Protein AF-W1XHL0-F1 (afdb_monomer_lite)

Foldseek 3Di:
DAEAEAECCQPPVDHNVVCPVVRVVVLVVCVVVVHAYEYEYAHPCLPDPSNVVVQVCCCVVSVHHYHYDHPD

Organism: NCBI:txid408170

Secondary structure (DSSP, 8-state):
-EEEEEE-STTTS--THHHHHHHHHHHHHHHHTT--EEEEEE-S-TTSHHHHHHHHHHHHHH-S-EEEE---

Radius of gyration: 11.76 Å; chains: 1; bounding box: 31×22×28 Å

InterPro domains:
  IPR046842 Stage IV sporulation protein A, ATPase domain [PF09547] (1-71)

Sequence (72 aa):
IGLVITTDGSITGIDRDDYLEAEERVVSELKSLNKPFIVVLNTIKPNSQETKNLKSELENKYNVTVQVMDVY

Structure (mmCIF, N/CA/C/O backbone):
data_AF-W1XHL0-F1
#
_entry.id   AF-W1XHL0-F1
#
loop_
_atom_site.group_PDB
_atom_site.id
_atom_site.type_symbol
_atom_site.label_atom_id
_atom_site.label_alt_id
_atom_site.label_comp_id
_atom_site.label_asym_id
_atom_site.label_entity_id
_atom_site.label_seq_id
_atom_site.pdbx_PDB_ins_code
_atom_site.Cartn_x
_atom_site.Cartn_y
_atom_site.Cartn_z
_atom_site.occupancy
_atom_site.B_iso_or_equiv
_atom_site.auth_seq_id
_atom_site.auth_comp_id
_atom_site.auth_asym_id
_atom_site.auth_atom_id
_atom_site.pdbx_PDB_model_num
ATOM 1 N N . ILE A 1 1 ? -6.559 -9.403 10.108 1.00 68.31 1 ILE A N 1
ATOM 2 C CA . ILE A 1 1 ? -5.714 -8.342 9.518 1.00 68.31 1 ILE A CA 1
ATOM 3 C C . ILE A 1 1 ? -5.941 -8.422 8.019 1.00 68.31 1 ILE A C 1
ATOM 5 O O . ILE A 1 1 ? -5.811 -9.517 7.483 1.00 68.31 1 ILE A O 1
ATOM 9 N N . GLY A 1 2 ? -6.426 -7.350 7.393 1.00 77.00 2 GLY A N 1
ATOM 10 C CA . GLY A 1 2 ? -6.612 -7.310 5.939 1.00 77.00 2 GLY A CA 1
ATOM 11 C C . GLY A 1 2 ? -5.272 -7.112 5.234 1.00 77.00 2 GLY A C 1
ATOM 12 O O . GLY A 1 2 ? -4.410 -6.403 5.751 1.00 77.00 2 GLY A O 1
ATOM 13 N N . LEU A 1 3 ? -5.089 -7.739 4.078 1.00 80.31 3 LEU A N 1
ATOM 14 C CA . LEU A 1 3 ? -3.907 -7.559 3.243 1.00 80.31 3 LEU A CA 1
ATOM 15 C C . LEU A 1 3 ? -4.374 -7.144 1.854 1.00 80.31 3 LEU A C 1
ATOM 17 O O . LEU A 1 3 ? -5.166 -7.856 1.239 1.00 80.31 3 LEU A O 1
ATOM 21 N N . VAL A 1 4 ? -3.894 -6.000 1.384 1.00 82.56 4 VAL A N 1
ATOM 22 C CA . VAL A 1 4 ? -4.100 -5.542 0.010 1.00 82.56 4 VAL A CA 1
ATOM 23 C C . VAL A 1 4 ? -2.756 -5.628 -0.685 1.00 82.56 4 VAL A C 1
ATOM 25 O O . VAL A 1 4 ? -1.784 -5.071 -0.188 1.00 82.56 4 VAL A O 1
ATOM 28 N N . ILE A 1 5 ? -2.683 -6.345 -1.801 1.00 80.50 5 ILE A N 1
ATOM 29 C CA . ILE A 1 5 ? -1.463 -6.450 -2.600 1.00 80.50 5 ILE A CA 1
ATOM 30 C C . ILE A 1 5 ? -1.713 -5.678 -3.889 1.00 80.50 5 ILE A C 1
ATOM 32 O O . ILE A 1 5 ? -2.655 -5.982 -4.616 1.00 80.50 5 ILE A O 1
ATOM 36 N N . THR A 1 6 ? -0.882 -4.677 -4.139 1.00 79.31 6 THR A N 1
ATOM 37 C CA . THR A 1 6 ? -0.913 -3.827 -5.331 1.00 79.31 6 THR A CA 1
ATOM 38 C C . THR A 1 6 ? 0.457 -3.866 -6.000 1.00 79.31 6 THR A C 1
ATOM 40 O O . THR A 1 6 ? 1.451 -4.224 -5.368 1.00 79.31 6 THR A O 1
ATOM 43 N N . THR A 1 7 ? 0.531 -3.539 -7.284 1.00 78.50 7 THR A N 1
ATOM 44 C CA . THR A 1 7 ? 1.791 -3.483 -8.036 1.00 78.50 7 THR A CA 1
ATOM 45 C C . THR A 1 7 ? 1.945 -2.114 -8.684 1.00 78.50 7 THR A C 1
ATOM 4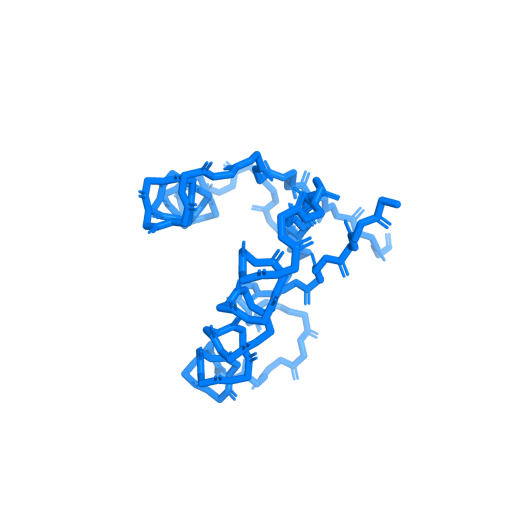7 O O . THR A 1 7 ? 0.964 -1.436 -8.986 1.00 78.50 7 THR A O 1
ATOM 50 N N . ASP A 1 8 ? 3.185 -1.675 -8.880 1.00 71.38 8 ASP A N 1
ATOM 51 C CA . ASP A 1 8 ? 3.502 -0.457 -9.631 1.00 71.38 8 ASP A CA 1
ATOM 52 C C . ASP A 1 8 ? 3.502 -0.688 -11.156 1.00 71.38 8 ASP A C 1
ATOM 54 O O . ASP A 1 8 ? 3.988 0.155 -11.899 1.00 71.38 8 ASP A O 1
ATOM 58 N N . GLY A 1 9 ? 3.001 -1.836 -11.628 1.00 66.19 9 GLY A N 1
ATOM 59 C CA . GLY A 1 9 ? 2.987 -2.216 -13.047 1.00 66.19 9 GLY A CA 1
ATOM 60 C C . GLY A 1 9 ? 4.290 -2.867 -13.525 1.00 66.19 9 GLY A C 1
ATOM 61 O O . GLY A 1 9 ? 4.321 -3.484 -14.589 1.00 66.19 9 GLY A O 1
ATOM 62 N N . SER A 1 10 ? 5.351 -2.833 -12.709 1.00 61.81 10 SER A N 1
ATOM 63 C CA . SER A 1 10 ? 6.655 -3.414 -13.051 1.00 61.81 10 SER A CA 1
ATOM 64 C C . SER A 1 10 ? 6.656 -4.946 -13.171 1.00 61.81 10 SER A C 1
ATOM 66 O O . SER A 1 10 ? 7.577 -5.496 -13.769 1.00 61.81 10 SER A O 1
ATOM 68 N N . ILE A 1 11 ? 5.672 -5.647 -12.594 1.00 59.47 11 ILE A N 1
ATOM 69 C CA . ILE A 1 11 ? 5.685 -7.120 -12.491 1.00 59.47 11 ILE A CA 1
ATOM 70 C C . ILE A 1 11 ? 4.882 -7.794 -13.604 1.00 59.47 11 ILE A C 1
ATOM 72 O O . ILE A 1 11 ? 5.336 -8.781 -14.178 1.00 59.47 11 ILE A O 1
ATOM 76 N N . THR A 1 12 ? 3.679 -7.301 -13.899 1.00 58.09 12 THR A N 1
ATOM 77 C CA . THR A 1 12 ? 2.721 -8.004 -14.770 1.00 58.09 12 THR A CA 1
ATOM 78 C C . THR A 1 12 ? 2.536 -7.347 -16.135 1.00 58.09 12 THR A C 1
ATOM 80 O O . THR A 1 12 ? 1.889 -7.938 -16.996 1.00 58.09 12 THR A O 1
ATOM 83 N N . GLY A 1 13 ? 3.090 -6.146 -16.353 1.00 58.12 13 GLY A N 1
ATOM 84 C CA . GLY A 1 13 ? 2.860 -5.367 -17.575 1.00 58.12 13 GLY A CA 1
ATOM 85 C C . GLY A 1 13 ? 1.418 -4.865 -17.727 1.00 58.12 13 GLY A C 1
ATOM 86 O O . GLY A 1 13 ? 1.05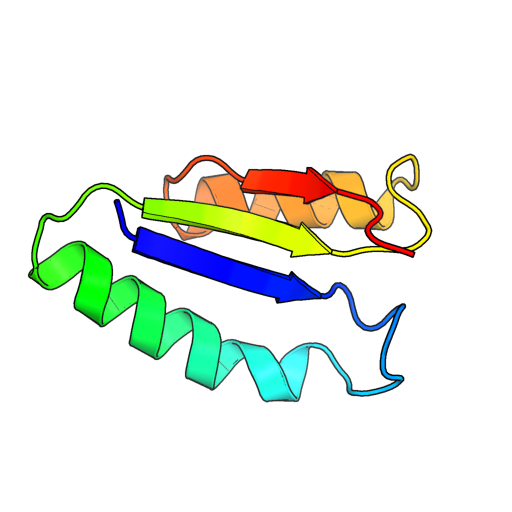8 -4.379 -18.795 1.00 58.12 13 GLY A O 1
ATOM 87 N N . ILE A 1 14 ? 0.598 -5.008 -16.680 1.00 63.69 14 ILE A N 1
ATOM 88 C CA . ILE A 1 14 ? -0.747 -4.443 -16.581 1.00 63.69 14 ILE A CA 1
ATOM 89 C C . ILE A 1 14 ? -0.597 -3.054 -15.968 1.00 63.69 14 ILE A C 1
ATOM 91 O O . ILE A 1 14 ? 0.085 -2.893 -14.951 1.00 63.69 14 ILE A O 1
ATOM 95 N N . ASP A 1 15 ? -1.202 -2.066 -16.618 1.00 64.19 15 ASP A N 1
ATOM 96 C CA . ASP A 1 15 ? -1.112 -0.678 -16.197 1.00 64.19 15 ASP A CA 1
ATOM 97 C C . ASP A 1 15 ? -1.770 -0.488 -14.822 1.00 64.19 15 ASP A C 1
ATOM 99 O O . ASP A 1 15 ? -2.702 -1.202 -14.443 1.00 64.19 15 ASP A O 1
ATOM 103 N N . ARG A 1 16 ? -1.269 0.464 -14.035 1.00 66.69 16 ARG A N 1
ATOM 104 C CA . ARG A 1 16 ? -1.774 0.706 -12.676 1.00 66.69 16 ARG A CA 1
ATOM 105 C C . ARG A 1 16 ? -3.247 1.117 -12.691 1.00 66.69 16 ARG A C 1
ATOM 107 O O . ARG A 1 16 ? -3.956 0.840 -11.723 1.00 66.69 16 ARG A O 1
ATOM 114 N N . ASP A 1 17 ? -3.685 1.750 -13.775 1.00 70.06 17 ASP A N 1
ATOM 115 C CA . ASP A 1 17 ? -5.050 2.240 -13.956 1.00 70.06 17 ASP A CA 1
ATOM 116 C C . ASP A 1 17 ? -6.096 1.120 -13.821 1.00 70.06 17 ASP A C 1
ATOM 118 O O . ASP A 1 17 ? -7.090 1.289 -13.114 1.00 70.06 17 ASP A O 1
ATOM 122 N N . ASP A 1 18 ? -5.806 -0.073 -14.355 1.00 71.50 18 ASP A N 1
ATOM 123 C CA . ASP A 1 18 ? -6.667 -1.261 -14.234 1.00 71.50 18 ASP A CA 1
ATOM 124 C C . ASP A 1 18 ? -6.851 -1.729 -12.777 1.00 71.50 18 ASP A C 1
ATOM 126 O O . ASP A 1 18 ? -7.853 -2.363 -12.436 1.00 71.50 18 ASP A O 1
ATOM 130 N N . TYR A 1 19 ? -5.907 -1.410 -11.886 1.00 72.75 19 TYR A N 1
ATOM 131 C CA . TYR A 1 19 ? -5.972 -1.785 -10.473 1.00 72.75 19 TYR A CA 1
ATOM 132 C C . TYR A 1 19 ? -6.576 -0.701 -9.579 1.00 72.75 19 TYR A C 1
ATOM 134 O O . TYR A 1 19 ? -6.997 -1.026 -8.467 1.00 72.75 19 TYR A O 1
ATOM 142 N N . LEU A 1 20 ? -6.652 0.558 -10.027 1.00 76.19 20 LEU A N 1
ATOM 143 C CA . LEU A 1 20 ? -7.113 1.677 -9.196 1.00 76.19 20 LEU A CA 1
ATOM 144 C C . LEU A 1 20 ? -8.551 1.482 -8.706 1.00 76.19 20 LEU A C 1
ATOM 146 O O . LEU A 1 20 ? -8.824 1.671 -7.520 1.00 76.19 20 LEU A O 1
ATOM 150 N N . GLU A 1 21 ? -9.461 1.067 -9.590 1.00 80.31 21 GLU A N 1
ATOM 151 C CA . GLU A 1 21 ? -10.871 0.865 -9.235 1.00 80.31 21 GLU A CA 1
ATOM 152 C C . GLU A 1 21 ? -11.038 -0.288 -8.232 1.00 80.31 21 GLU A C 1
ATOM 154 O O . GLU A 1 21 ? -11.726 -0.159 -7.212 1.00 80.31 21 GLU A O 1
ATOM 159 N N . ALA A 1 22 ? -10.363 -1.413 -8.485 1.00 80.06 22 ALA A N 1
ATOM 160 C CA . ALA A 1 22 ? -10.403 -2.576 -7.607 1.00 80.06 22 ALA A CA 1
ATOM 161 C C . ALA A 1 22 ? -9.774 -2.274 -6.236 1.00 80.06 22 ALA A C 1
ATOM 163 O O . ALA A 1 22 ? -10.341 -2.638 -5.202 1.00 80.06 22 ALA A O 1
ATOM 164 N N . GLU A 1 23 ? -8.638 -1.575 -6.214 1.00 81.44 23 GLU A N 1
ATOM 165 C CA . GLU A 1 23 ? -7.949 -1.140 -4.997 1.00 81.44 23 GLU A CA 1
ATOM 166 C C . GLU A 1 23 ? -8.842 -0.216 -4.165 1.00 81.44 23 GLU A C 1
ATOM 168 O O . GLU A 1 23 ? -9.047 -0.458 -2.975 1.00 81.44 23 GLU A O 1
ATOM 173 N N . GLU A 1 24 ? -9.436 0.806 -4.781 1.00 84.38 24 GLU A N 1
ATOM 174 C CA . GLU A 1 24 ? -10.264 1.785 -4.077 1.00 84.38 24 GLU A CA 1
ATOM 175 C C . GLU A 1 24 ? -11.531 1.162 -3.485 1.00 84.38 24 GLU A C 1
ATOM 177 O O . GLU A 1 24 ? -11.908 1.465 -2.345 1.00 84.38 24 GLU A O 1
ATOM 182 N N . ARG A 1 25 ? -12.146 0.225 -4.212 1.00 86.44 25 ARG A N 1
ATOM 183 C CA . ARG A 1 25 ? -13.298 -0.537 -3.729 1.00 86.44 25 ARG A CA 1
ATOM 184 C C . ARG A 1 25 ? -12.929 -1.422 -2.539 1.00 86.44 25 ARG A C 1
ATOM 186 O O . ARG A 1 25 ? -13.621 -1.390 -1.524 1.00 86.44 25 ARG A O 1
ATOM 193 N N . VAL A 1 26 ? -11.824 -2.167 -2.618 1.00 84.50 26 VAL A N 1
ATOM 194 C CA . VAL A 1 26 ? -11.352 -3.028 -1.517 1.00 84.50 26 VAL A CA 1
ATOM 195 C C . VAL A 1 26 ? -10.970 -2.196 -0.292 1.00 84.50 26 VAL A C 1
ATOM 197 O O . VAL A 1 26 ? -11.333 -2.549 0.832 1.00 84.50 26 VAL A O 1
ATOM 200 N N . VAL A 1 27 ? -10.283 -1.071 -0.485 1.00 84.56 27 VAL A N 1
ATOM 201 C CA . VAL A 1 27 ? -9.908 -0.164 0.606 1.00 84.56 27 VAL A CA 1
ATOM 202 C C . VAL A 1 27 ? -11.145 0.447 1.268 1.00 84.56 27 VAL A C 1
ATOM 204 O O . VAL A 1 27 ? -11.203 0.501 2.497 1.00 84.56 27 VAL A O 1
ATOM 207 N N . SER A 1 28 ? -12.147 0.871 0.496 1.00 86.00 28 SER A N 1
ATOM 208 C CA . SER A 1 28 ? -13.397 1.424 1.041 1.00 86.00 28 SER A CA 1
ATOM 209 C C . SER A 1 28 ? -14.185 0.401 1.858 1.00 86.00 28 SER A C 1
ATOM 211 O O . SER A 1 28 ? -14.674 0.727 2.943 1.00 86.00 28 SER A O 1
ATOM 213 N N . GLU A 1 29 ? -14.248 -0.848 1.395 1.00 86.25 29 GLU A N 1
ATOM 214 C CA . GLU A 1 29 ? -14.864 -1.950 2.141 1.00 86.25 29 GLU A CA 1
ATOM 215 C C . GLU A 1 29 ? -14.107 -2.222 3.449 1.00 86.25 29 GLU A C 1
ATOM 217 O O . GLU A 1 29 ? -14.707 -2.292 4.523 1.00 86.25 29 GLU A O 1
ATOM 222 N N . LEU A 1 30 ? -12.772 -2.306 3.402 1.00 84.88 30 LEU A N 1
ATOM 223 C CA . LEU A 1 30 ? -11.944 -2.537 4.591 1.00 84.88 30 LEU A CA 1
ATOM 224 C C . LEU A 1 30 ? -12.058 -1.397 5.614 1.00 84.88 30 LEU A C 1
ATOM 226 O O . LEU A 1 30 ? -12.135 -1.667 6.818 1.00 84.88 30 LEU A O 1
ATOM 230 N N . LYS A 1 31 ? -12.122 -0.144 5.143 1.00 81.75 31 LYS A N 1
ATOM 231 C CA . LYS A 1 31 ? -12.371 1.038 5.981 1.00 81.75 31 LYS A CA 1
ATOM 232 C C . LYS A 1 31 ? -13.761 1.000 6.615 1.00 81.75 31 LYS A C 1
ATOM 234 O O . LYS A 1 31 ? -13.860 1.215 7.820 1.00 81.75 31 LYS A O 1
ATOM 239 N N . SER A 1 32 ? -14.807 0.666 5.856 1.00 84.94 32 SER A N 1
ATOM 240 C CA . SER A 1 32 ? -16.183 0.556 6.380 1.00 84.94 32 SER A CA 1
ATOM 241 C C . SER A 1 32 ? -16.338 -0.570 7.401 1.00 84.94 32 SER A C 1
ATOM 243 O O . SER A 1 32 ? -17.087 -0.443 8.365 1.00 84.94 32 SER A O 1
ATOM 245 N N . LEU A 1 33 ? -15.583 -1.659 7.239 1.00 84.31 33 LEU A N 1
ATOM 246 C CA . LEU A 1 33 ? -15.529 -2.767 8.198 1.00 84.31 33 LEU A CA 1
ATOM 247 C C . LEU A 1 33 ? -14.703 -2.446 9.454 1.00 84.31 33 LEU A C 1
ATOM 249 O O . LEU A 1 33 ? -14.616 -3.287 10.351 1.00 84.31 33 LEU A O 1
ATOM 253 N N . ASN A 1 34 ? -14.068 -1.269 9.513 1.00 77.50 34 ASN A N 1
ATOM 254 C CA . ASN A 1 34 ? -13.196 -0.818 10.597 1.00 77.50 34 ASN A CA 1
ATOM 255 C C . ASN A 1 34 ? -12.075 -1.824 10.940 1.00 77.50 34 ASN A C 1
ATOM 257 O O . ASN A 1 34 ? -11.588 -1.879 12.075 1.00 77.50 34 ASN A O 1
ATOM 261 N N . LYS A 1 35 ? -11.675 -2.650 9.962 1.00 79.81 35 LYS A N 1
ATOM 262 C CA . LYS A 1 35 ? -10.665 -3.697 10.132 1.00 79.81 35 LYS A CA 1
ATOM 263 C C . LYS A 1 35 ? -9.284 -3.133 9.806 1.00 79.81 35 LYS A C 1
ATOM 265 O O . LYS A 1 35 ? -9.110 -2.584 8.723 1.00 79.81 35 LYS A O 1
ATOM 270 N N . PRO A 1 36 ? -8.272 -3.323 10.669 1.00 82.56 36 PRO A N 1
ATOM 271 C CA . PRO A 1 36 ? -6.909 -2.926 10.343 1.00 82.56 36 PRO A CA 1
ATOM 272 C C . PRO A 1 36 ? -6.395 -3.733 9.142 1.00 82.56 36 PRO A C 1
ATOM 274 O O . PRO A 1 36 ? -6.501 -4.971 9.119 1.00 82.56 36 PRO A O 1
ATOM 277 N N . PHE A 1 37 ? -5.834 -3.031 8.159 1.00 86.75 37 PHE A N 1
ATOM 278 C CA . PHE A 1 37 ? -5.239 -3.615 6.963 1.00 86.75 37 PHE A CA 1
ATOM 279 C C . PHE A 1 37 ? -3.927 -2.923 6.586 1.00 86.75 37 PHE A C 1
ATOM 281 O O . PHE A 1 37 ? -3.688 -1.777 6.964 1.00 86.75 37 PHE A O 1
ATOM 288 N N . ILE A 1 38 ? -3.080 -3.650 5.861 1.00 87.50 38 ILE A N 1
ATOM 289 C CA . ILE A 1 38 ? -1.805 -3.169 5.317 1.00 87.50 38 ILE A CA 1
ATOM 290 C C . ILE A 1 38 ? -1.846 -3.303 3.798 1.00 87.50 38 ILE A C 1
ATOM 292 O O . ILE A 1 38 ? -2.393 -4.277 3.272 1.00 87.50 38 ILE A O 1
ATOM 296 N N . VAL A 1 39 ? -1.252 -2.329 3.113 1.00 88.50 39 VAL A N 1
ATOM 297 C CA . VAL A 1 39 ? -1.051 -2.363 1.664 1.00 88.50 39 VAL A CA 1
ATOM 298 C C . VAL A 1 39 ? 0.382 -2.808 1.384 1.00 88.50 39 VAL A C 1
ATOM 300 O O . VAL A 1 39 ? 1.327 -2.250 1.935 1.00 88.50 39 VAL A O 1
ATOM 303 N N . VAL A 1 40 ? 0.554 -3.813 0.536 1.00 87.69 40 VAL A N 1
ATOM 304 C CA . VAL A 1 40 ? 1.852 -4.274 0.044 1.00 87.69 40 VAL A CA 1
ATOM 305 C C . VAL A 1 40 ? 1.981 -3.847 -1.407 1.00 87.69 40 VAL A C 1
ATOM 307 O O . VAL A 1 40 ? 1.227 -4.314 -2.257 1.00 87.69 40 VAL A O 1
ATOM 310 N N . LEU A 1 41 ? 2.927 -2.953 -1.675 1.00 86.88 41 LEU A N 1
ATOM 311 C CA . LEU A 1 41 ? 3.321 -2.547 -3.015 1.00 86.88 41 LEU A CA 1
ATOM 312 C C . LEU A 1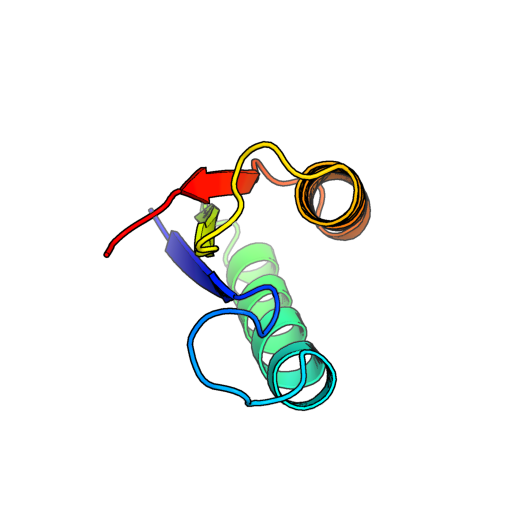 41 ? 4.421 -3.498 -3.498 1.00 86.88 41 LEU A C 1
ATOM 314 O O . LEU A 1 41 ? 5.569 -3.392 -3.062 1.00 86.88 41 LEU A O 1
ATOM 318 N N . ASN A 1 42 ? 4.047 -4.437 -4.364 1.00 83.50 42 ASN A N 1
ATOM 319 C CA . ASN A 1 42 ? 4.957 -5.398 -4.969 1.00 83.50 42 ASN A CA 1
ATOM 320 C C . ASN A 1 42 ? 5.610 -4.794 -6.220 1.00 83.50 42 ASN A C 1
ATOM 322 O O . ASN A 1 42 ? 4.915 -4.477 -7.193 1.00 83.50 42 ASN A O 1
ATOM 326 N N . THR A 1 43 ? 6.933 -4.639 -6.185 1.00 82.69 43 THR A N 1
ATOM 327 C CA . THR A 1 43 ? 7.721 -4.011 -7.254 1.00 82.69 43 THR A CA 1
ATOM 328 C C . THR A 1 43 ? 9.114 -4.619 -7.373 1.00 82.69 43 THR A C 1
ATOM 330 O O . THR A 1 43 ? 9.773 -4.861 -6.367 1.00 82.69 43 THR A O 1
ATOM 333 N N . ILE A 1 44 ? 9.612 -4.752 -8.607 1.00 82.62 44 ILE A N 1
ATOM 334 C CA . ILE A 1 44 ? 10.994 -5.192 -8.877 1.00 82.62 44 ILE A CA 1
ATOM 335 C C . ILE A 1 44 ? 12.030 -4.082 -8.624 1.00 82.62 44 ILE A C 1
ATOM 337 O O . ILE A 1 44 ? 13.238 -4.307 -8.709 1.00 82.62 44 ILE A O 1
ATOM 341 N N . LYS A 1 45 ? 11.582 -2.841 -8.372 1.00 82.62 45 LYS A N 1
ATOM 342 C CA . LYS A 1 45 ? 12.455 -1.675 -8.153 1.00 82.62 45 LYS A CA 1
ATOM 343 C C . LYS A 1 45 ? 12.151 -0.980 -6.818 1.00 82.62 45 LYS A C 1
ATOM 345 O O . LYS A 1 45 ? 11.902 0.227 -6.812 1.00 82.62 45 LYS A O 1
ATOM 350 N N . PRO A 1 46 ? 12.260 -1.670 -5.666 1.00 80.44 46 PRO A N 1
ATOM 351 C CA . PRO A 1 46 ? 11.870 -1.131 -4.355 1.00 80.44 46 PRO A CA 1
ATOM 352 C C . PRO A 1 46 ? 12.597 0.168 -3.969 1.00 80.44 46 PRO A C 1
ATOM 354 O O . PRO A 1 46 ? 12.079 0.982 -3.207 1.00 80.44 46 PRO A O 1
ATOM 357 N N . ASN A 1 47 ? 13.797 0.387 -4.513 1.00 80.56 47 ASN A N 1
ATOM 358 C CA . ASN A 1 47 ? 14.613 1.570 -4.245 1.00 80.56 47 ASN A CA 1
ATOM 359 C C . ASN A 1 47 ? 14.398 2.730 -5.228 1.00 80.56 47 ASN A C 1
ATOM 361 O O . ASN A 1 47 ? 15.013 3.785 -5.039 1.00 80.56 47 ASN A O 1
ATOM 365 N N . SER A 1 48 ? 13.565 2.561 -6.259 1.00 86.00 48 SER A N 1
ATOM 366 C CA . SER A 1 48 ? 13.327 3.606 -7.2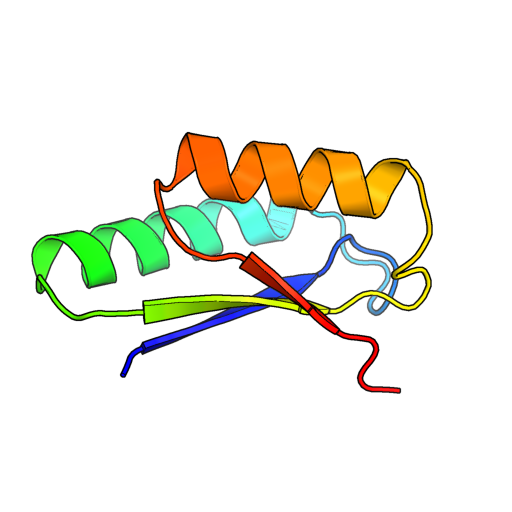54 1.00 86.00 48 SER A CA 1
ATOM 367 C C . SER A 1 48 ? 12.596 4.807 -6.653 1.00 86.00 48 SER A C 1
ATOM 369 O O . SER A 1 48 ? 11.858 4.696 -5.668 1.00 86.00 48 SER A O 1
ATOM 371 N N . GLN A 1 49 ? 12.805 5.980 -7.252 1.00 85.12 49 GLN A N 1
ATOM 372 C CA . GLN A 1 49 ? 12.095 7.184 -6.831 1.00 85.12 49 GLN A CA 1
ATOM 373 C C . GLN A 1 49 ? 10.590 7.067 -7.106 1.00 85.12 49 GLN A C 1
ATOM 375 O O . GLN A 1 49 ? 9.789 7.520 -6.295 1.00 85.12 49 GLN A O 1
ATOM 380 N N . GLU A 1 50 ? 10.213 6.408 -8.201 1.00 83.12 50 GLU A N 1
ATOM 381 C CA . GLU A 1 50 ? 8.818 6.185 -8.586 1.00 83.12 50 GLU A CA 1
ATOM 382 C C . GLU A 1 50 ? 8.081 5.353 -7.535 1.00 83.12 50 GLU A C 1
ATOM 384 O O . GLU A 1 50 ? 7.052 5.784 -7.023 1.00 83.12 50 GLU A O 1
ATOM 389 N N . THR A 1 51 ? 8.661 4.232 -7.097 1.00 86.19 51 THR A N 1
ATOM 390 C CA . THR A 1 51 ? 8.083 3.394 -6.037 1.00 86.19 51 THR A CA 1
ATOM 391 C C . THR A 1 51 ? 7.947 4.146 -4.711 1.00 86.19 51 THR A C 1
ATOM 393 O O . THR A 1 51 ? 6.941 4.003 -4.017 1.00 86.19 51 THR A O 1
ATOM 396 N N . LYS A 1 52 ? 8.938 4.964 -4.330 1.00 86.56 52 LYS A N 1
ATOM 397 C CA . LYS A 1 52 ? 8.882 5.760 -3.088 1.00 86.56 52 LYS A CA 1
ATOM 398 C C . LYS A 1 52 ? 7.814 6.850 -3.139 1.00 86.56 52 LYS A C 1
ATOM 400 O O . LYS A 1 52 ? 7.133 7.080 -2.135 1.00 86.56 52 LYS A O 1
ATOM 405 N N . ASN A 1 53 ? 7.664 7.500 -4.292 1.00 89.12 53 ASN A N 1
ATOM 406 C CA . ASN A 1 53 ? 6.597 8.466 -4.524 1.00 89.12 53 ASN A CA 1
ATOM 407 C C . ASN A 1 53 ? 5.241 7.764 -4.427 1.00 89.12 53 ASN A C 1
ATOM 409 O O . ASN A 1 53 ? 4.407 8.175 -3.628 1.00 89.12 53 ASN A O 1
ATOM 413 N N . LEU A 1 54 ? 5.083 6.635 -5.117 1.00 85.31 54 LEU A N 1
ATOM 414 C CA . LEU A 1 54 ? 3.858 5.842 -5.133 1.00 85.31 54 LEU A CA 1
ATOM 415 C C . LEU A 1 54 ? 3.453 5.347 -3.745 1.00 85.31 54 LEU A C 1
ATOM 417 O O . LEU A 1 54 ? 2.293 5.452 -3.354 1.00 85.31 54 LEU A O 1
ATOM 421 N N . LYS A 1 55 ? 4.425 4.854 -2.969 1.00 88.25 55 LYS A N 1
ATOM 422 C CA . LYS A 1 55 ? 4.235 4.519 -1.557 1.00 88.25 55 LYS A CA 1
ATOM 423 C C . LYS A 1 55 ? 3.663 5.720 -0.804 1.00 88.25 55 LYS A C 1
ATOM 425 O O . LYS A 1 55 ? 2.633 5.589 -0.156 1.00 88.25 55 LYS A O 1
ATOM 430 N N . SER A 1 56 ? 4.320 6.875 -0.898 1.00 88.56 56 SER A N 1
ATOM 431 C CA . SER A 1 56 ? 3.904 8.080 -0.173 1.00 88.56 56 SER A CA 1
ATOM 432 C C . SER A 1 56 ? 2.510 8.547 -0.595 1.00 88.56 56 SER A C 1
ATOM 434 O O . SER A 1 56 ? 1.711 8.938 0.253 1.00 88.56 56 SER A O 1
ATOM 436 N N . GLU A 1 57 ? 2.183 8.486 -1.884 1.00 88.75 57 GLU A N 1
ATOM 437 C CA . GLU A 1 57 ? 0.850 8.823 -2.388 1.00 88.75 57 GLU A CA 1
ATOM 438 C C . GLU A 1 57 ? -0.220 7.884 -1.831 1.00 88.75 57 GLU A C 1
ATOM 440 O O . GLU A 1 57 ? -1.251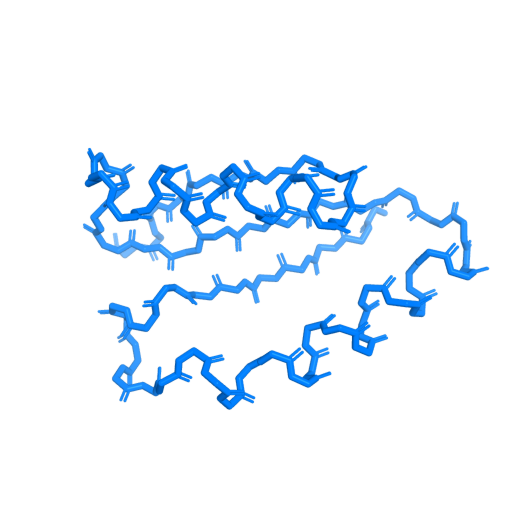 8.352 -1.359 1.00 88.75 57 GLU A O 1
ATOM 445 N N . LEU A 1 58 ? 0.041 6.576 -1.809 1.00 86.94 58 LEU A N 1
ATOM 446 C CA . LEU A 1 58 ? -0.866 5.571 -1.253 1.00 86.94 58 LEU A CA 1
ATOM 447 C C . LEU A 1 58 ? -1.066 5.728 0.260 1.00 86.94 58 LEU A C 1
ATOM 449 O O . LEU A 1 58 ? -2.203 5.665 0.738 1.00 86.94 58 LEU A O 1
ATOM 453 N N . GLU A 1 59 ? 0.015 5.959 1.010 1.00 89.44 59 GLU A N 1
ATOM 454 C CA . GLU A 1 59 ? -0.052 6.187 2.458 1.00 89.44 59 GLU A CA 1
ATOM 455 C C . GLU A 1 59 ? -0.890 7.428 2.772 1.00 89.44 59 GLU A C 1
ATOM 457 O O . GLU A 1 59 ? -1.735 7.374 3.662 1.00 89.44 59 GLU A O 1
ATOM 462 N N . ASN A 1 60 ? -0.734 8.513 2.007 1.00 88.38 60 ASN A N 1
ATOM 463 C CA . ASN A 1 60 ? -1.532 9.729 2.181 1.00 88.38 60 ASN A CA 1
ATOM 464 C C . ASN A 1 60 ? -2.983 9.565 1.698 1.00 88.38 60 ASN A C 1
ATOM 466 O O . ASN A 1 60 ? -3.908 9.964 2.403 1.00 88.38 60 ASN A O 1
ATOM 470 N N . LYS A 1 61 ? -3.207 8.951 0.527 1.00 87.12 61 LYS A N 1
ATOM 471 C CA . LYS A 1 61 ? -4.543 8.763 -0.069 1.00 87.12 61 LYS A CA 1
ATOM 472 C C . LYS A 1 61 ? -5.427 7.891 0.815 1.00 87.12 61 LYS A C 1
ATOM 474 O O . LYS A 1 61 ? -6.600 8.195 1.040 1.00 87.12 61 LYS A O 1
ATOM 479 N N . TYR A 1 62 ? -4.874 6.797 1.331 1.00 85.69 62 TYR A N 1
ATOM 480 C CA . TYR A 1 62 ? -5.640 5.821 2.095 1.00 85.69 62 TYR A CA 1
ATOM 481 C C . TYR A 1 62 ? -5.431 5.923 3.605 1.00 85.69 62 TYR A C 1
ATOM 483 O O . TYR A 1 62 ? -6.225 5.338 4.343 1.00 85.69 62 TYR A O 1
ATOM 491 N N . ASN A 1 63 ? -4.477 6.729 4.072 1.00 85.50 63 ASN A N 1
ATOM 492 C CA . ASN A 1 63 ? -4.127 6.889 5.484 1.00 85.50 63 ASN A CA 1
ATOM 493 C C . ASN A 1 63 ? -3.763 5.547 6.155 1.00 85.50 63 ASN A C 1
ATOM 495 O O . ASN A 1 63 ? -4.129 5.295 7.305 1.00 85.50 63 ASN A O 1
ATOM 499 N N . VAL A 1 64 ? -3.066 4.673 5.424 1.00 87.44 64 VAL A N 1
ATOM 500 C CA . VAL A 1 64 ? -2.653 3.327 5.861 1.00 87.44 64 VAL A CA 1
ATOM 501 C C . VAL A 1 64 ? -1.163 3.115 5.658 1.00 87.44 64 VAL A C 1
ATOM 503 O O . VAL A 1 64 ? -0.533 3.845 4.905 1.00 87.44 64 VAL A O 1
ATOM 506 N N . THR A 1 65 ? -0.599 2.098 6.307 1.00 88.94 65 THR A N 1
ATOM 507 C CA . THR A 1 65 ? 0.804 1.721 6.112 1.00 88.94 65 THR A CA 1
ATOM 508 C C . THR A 1 65 ? 0.985 0.974 4.796 1.00 88.94 65 THR A C 1
ATOM 510 O O . THR A 1 65 ? 0.312 -0.036 4.557 1.00 88.94 65 THR A O 1
ATOM 513 N N . VAL A 1 66 ? 1.935 1.439 3.982 1.00 90.38 66 VAL A N 1
ATOM 514 C CA . VAL A 1 66 ? 2.313 0.794 2.721 1.00 90.38 66 VAL A CA 1
ATOM 515 C C . VAL A 1 66 ? 3.712 0.191 2.856 1.00 90.38 66 VAL A C 1
ATOM 517 O O . VAL A 1 66 ? 4.704 0.881 3.112 1.00 90.38 66 VAL A O 1
ATOM 520 N N . GLN A 1 67 ? 3.799 -1.122 2.676 1.00 89.81 67 GLN A N 1
ATOM 521 C CA . GLN A 1 67 ? 5.043 -1.885 2.659 1.00 89.81 67 GLN A CA 1
ATOM 522 C C . GLN A 1 67 ? 5.477 -2.119 1.218 1.00 89.81 67 GLN A C 1
ATOM 524 O O . GLN A 1 67 ? 4.743 -2.705 0.432 1.00 89.81 67 GLN A O 1
ATOM 529 N N . VAL A 1 68 ? 6.676 -1.659 0.878 1.00 88.06 68 VAL A N 1
ATOM 530 C CA . VAL A 1 68 ? 7.275 -1.921 -0.430 1.00 88.06 68 VAL A CA 1
ATOM 531 C C . VAL A 1 68 ? 8.049 -3.218 -0.315 1.00 88.06 68 VAL A C 1
ATOM 533 O O . VAL A 1 68 ? 8.959 -3.314 0.509 1.00 88.06 68 VAL A O 1
ATOM 536 N N . MET A 1 69 ? 7.684 -4.204 -1.123 1.00 83.75 69 MET A N 1
ATOM 537 C CA . MET A 1 69 ? 8.351 -5.498 -1.141 1.00 83.75 69 MET A CA 1
ATOM 538 C C . MET A 1 69 ? 8.681 -5.891 -2.573 1.00 83.75 69 MET A C 1
ATOM 540 O O . MET A 1 69 ? 7.912 -5.628 -3.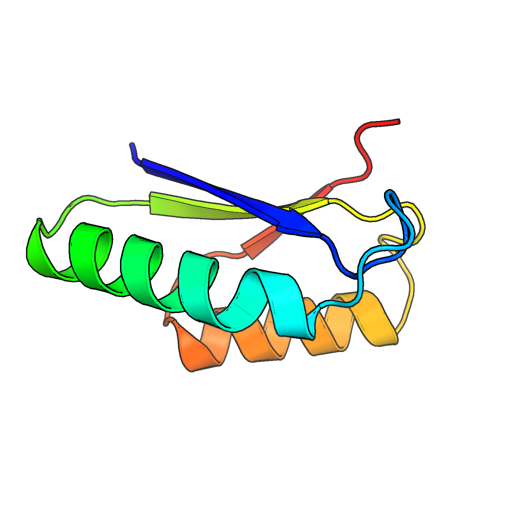492 1.00 83.75 69 MET A O 1
ATOM 544 N N . ASP A 1 70 ? 9.833 -6.522 -2.730 1.00 81.44 70 ASP A N 1
ATOM 545 C CA . ASP A 1 70 ? 10.191 -7.253 -3.935 1.00 81.44 70 ASP A CA 1
ATOM 546 C C . ASP A 1 70 ? 9.969 -8.732 -3.619 1.00 81.44 70 ASP A C 1
ATOM 548 O O . ASP A 1 70 ? 10.580 -9.265 -2.688 1.00 81.44 70 ASP A O 1
ATOM 552 N N . VAL A 1 71 ? 8.995 -9.354 -4.284 1.00 65.62 71 VAL A N 1
ATOM 553 C CA . VAL A 1 71 ? 8.576 -10.741 -4.012 1.00 65.62 71 VAL A CA 1
ATOM 554 C C . VAL A 1 71 ? 8.856 -11.634 -5.226 1.00 65.62 71 VAL A C 1
ATOM 556 O O . VAL A 1 71 ? 8.019 -12.457 -5.598 1.00 65.62 71 VAL A O 1
ATOM 559 N N . TYR A 1 72 ? 10.014 -11.442 -5.862 1.00 57.66 72 TYR A N 1
ATOM 560 C CA . TYR A 1 72 ? 10.465 -12.220 -7.018 1.00 57.66 72 TYR A CA 1
ATOM 561 C C . TYR A 1 72 ? 11.694 -13.081 -6.703 1.00 57.66 72 TYR A C 1
ATOM 563 O O . TYR A 1 72 ? 12.543 -12.645 -5.894 1.00 57.66 72 TYR A O 1
#

pLDDT: mean 80.41, std 8.78, range [57.66, 90.38]